Protein AF-A0A0P0A6M3-F1 (afdb_monomer_lite)

InterPro domains:
  IPR001223 Glycoside hydrolase family 18, catalytic domain [PF00704] (11-113)
  IPR001223 Glycoside hydrolase family 18, catalytic domain [PS51910] (1-131)
  IPR001579 Glycosyl hydrolase family 18, active site [PS01095] (11-19)
  IPR017853 Glycoside hydrolase superfamily [SSF51445] (3-130)

pLDDT: mean 96.67, std 3.7, range [66.62, 98.81]

Organism: NCBI:txid200642

Structure (mmCIF, N/CA/C/O backbone):
data_AF-A0A0P0A6M3-F1
#
_entry.id   AF-A0A0P0A6M3-F1
#
loop_
_atom_site.group_PDB
_atom_site.id
_atom_site.type_symbol
_atom_site.label_atom_id
_atom_site.label_alt_id
_atom_site.label_comp_id
_atom_site.label_asym_id
_atom_site.label_entity_id
_atom_site.label_seq_id
_atom_site.pdbx_PDB_ins_code
_atom_site.Cartn_x
_atom_site.Cartn_y
_atom_site.Cartn_z
_atom_site.occupancy
_atom_site.B_iso_or_equiv
_atom_site.auth_seq_id
_atom_site.auth_comp_id
_atom_site.auth_asym_id
_atom_site.auth_atom_id
_atom_site.pdbx_PDB_model_num
ATOM 1 N N . SER A 1 1 ? -28.954 -10.874 12.503 1.00 66.62 1 SER A N 1
ATOM 2 C CA . SER A 1 1 ? -29.650 -9.642 12.063 1.00 66.62 1 SER A CA 1
ATOM 3 C C . SER A 1 1 ? -29.660 -9.609 10.545 1.00 66.62 1 SER A C 1
ATOM 5 O O . SER A 1 1 ? -28.662 -10.017 9.966 1.00 66.62 1 SER A O 1
ATOM 7 N N . SER A 1 2 ? -30.717 -9.105 9.899 1.00 77.69 2 SER A N 1
ATOM 8 C CA . SER A 1 2 ? -30.725 -8.840 8.446 1.00 77.69 2 SER A CA 1
ATOM 9 C C . SER A 1 2 ? -29.678 -7.797 8.017 1.00 77.69 2 SER A C 1
ATOM 11 O O . SER A 1 2 ? -29.364 -7.696 6.839 1.00 77.69 2 SER A O 1
ATOM 13 N N . SER A 1 3 ? -29.094 -7.067 8.974 1.00 89.06 3 SER A N 1
ATOM 14 C CA . SER A 1 3 ? -27.985 -6.125 8.785 1.00 89.06 3 SER A CA 1
ATOM 15 C C . SER A 1 3 ? -26.586 -6.762 8.814 1.00 89.06 3 SER A C 1
ATOM 17 O O . SER A 1 3 ? -25.602 -6.040 8.939 1.00 89.06 3 SER A O 1
ATOM 19 N N . ARG A 1 4 ? -26.472 -8.099 8.771 1.00 93.81 4 ARG A N 1
ATOM 20 C CA . ARG A 1 4 ? -25.189 -8.827 8.760 1.00 93.81 4 ARG A CA 1
ATOM 21 C C . ARG A 1 4 ? -25.022 -9.573 7.430 1.00 93.81 4 ARG A C 1
ATOM 23 O O . ARG A 1 4 ? -25.413 -10.737 7.353 1.00 93.81 4 ARG A O 1
ATOM 30 N N . PRO A 1 5 ? -24.454 -8.931 6.391 1.00 94.50 5 PRO A N 1
ATOM 31 C CA . PRO A 1 5 ? -24.344 -9.517 5.052 1.00 94.50 5 PRO A CA 1
ATOM 32 C C . PRO A 1 5 ? -23.546 -10.825 5.010 1.00 94.50 5 PRO A C 1
ATOM 34 O O . PRO A 1 5 ? -23.823 -11.685 4.185 1.00 94.50 5 PRO A O 1
ATOM 37 N N . LEU A 1 6 ? -22.586 -10.986 5.926 1.00 95.38 6 LEU A N 1
ATOM 38 C CA . LEU A 1 6 ? -21.727 -12.170 6.037 1.00 95.38 6 LEU A CA 1
ATOM 39 C C . LEU A 1 6 ? -22.172 -13.133 7.156 1.00 95.38 6 LEU A C 1
ATOM 41 O O . LEU A 1 6 ? -21.383 -13.944 7.638 1.00 95.38 6 LEU A O 1
ATOM 45 N N . GLY A 1 7 ? -23.428 -13.036 7.606 1.00 94.62 7 GLY A N 1
ATOM 46 C CA . GLY A 1 7 ? -23.968 -13.903 8.654 1.00 94.62 7 GLY A CA 1
ATOM 47 C C . GLY A 1 7 ? -23.220 -13.756 9.982 1.00 94.62 7 GLY A C 1
ATOM 48 O O . GLY A 1 7 ? -23.009 -12.644 10.472 1.00 94.62 7 GLY A O 1
ATOM 49 N N . ASP A 1 8 ? -22.825 -14.875 10.583 1.00 95.12 8 ASP A N 1
ATOM 50 C CA . ASP A 1 8 ? -22.187 -14.908 11.907 1.00 95.12 8 ASP A CA 1
ATOM 51 C C . ASP A 1 8 ? -20.665 -14.712 11.865 1.00 95.12 8 ASP A C 1
ATOM 53 O O . ASP A 1 8 ? -20.023 -14.687 12.913 1.00 95.12 8 ASP A O 1
ATOM 57 N N . ALA A 1 9 ? -20.085 -14.508 10.678 1.00 95.31 9 ALA A N 1
ATOM 58 C CA . ALA A 1 9 ? -18.664 -14.220 10.543 1.00 95.31 9 ALA A CA 1
ATOM 59 C C . ALA A 1 9 ? -18.263 -12.954 11.320 1.00 95.31 9 ALA A C 1
ATOM 61 O O . ALA A 1 9 ? -18.991 -11.952 11.361 1.00 95.31 9 ALA A O 1
ATOM 62 N N . VAL A 1 10 ? -17.075 -13.003 11.916 1.00 94.19 10 VAL A N 1
ATOM 63 C CA . VAL A 1 10 ? -16.403 -11.859 12.531 1.00 94.19 10 VAL A CA 1
ATOM 64 C C . VAL A 1 10 ? -15.141 -11.627 11.717 1.00 94.19 10 VAL A C 1
ATOM 66 O O . VAL A 1 10 ? -14.289 -12.506 11.661 1.00 94.19 10 VAL A O 1
ATOM 69 N N . LEU A 1 11 ? -15.075 -10.488 11.033 1.00 96.06 11 LEU A N 1
ATOM 70 C CA . LEU A 1 11 ? -13.894 -10.099 10.271 1.00 96.06 11 LEU A CA 1
ATOM 71 C C . LEU A 1 11 ? -12.830 -9.545 11.215 1.00 96.06 11 LEU A C 1
ATOM 73 O O .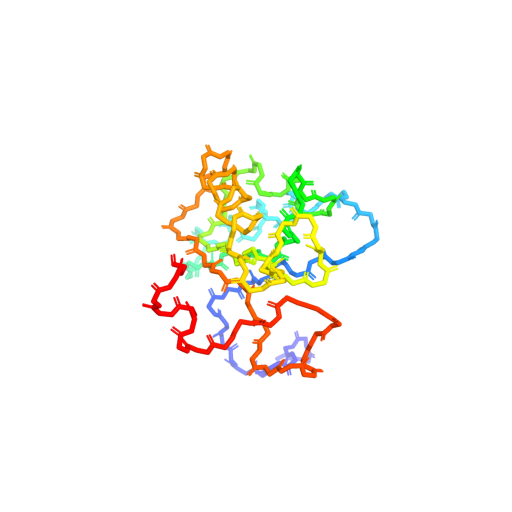 LEU A 1 11 ? -13.161 -8.923 12.225 1.00 96.06 11 LEU A O 1
ATOM 77 N N . ASP A 1 12 ? -11.569 -9.729 10.845 1.00 97.44 12 ASP A N 1
ATOM 78 C CA . ASP A 1 12 ? -10.431 -9.239 11.623 1.00 97.44 12 ASP A CA 1
ATOM 79 C C . ASP A 1 12 ? -10.227 -7.722 11.471 1.00 97.44 12 ASP A C 1
ATOM 81 O O . ASP A 1 12 ? -9.664 -7.066 12.347 1.00 97.44 12 ASP A O 1
ATOM 85 N N . GLY A 1 13 ? -10.683 -7.136 10.362 1.00 97.75 13 GLY A N 1
ATOM 86 C CA . GLY A 1 13 ? -10.363 -5.754 10.033 1.00 97.75 13 GLY A CA 1
ATOM 87 C C . GLY A 1 13 ? -11.103 -5.187 8.830 1.00 97.75 13 GLY A C 1
ATOM 88 O O . GLY A 1 13 ? -12.041 -5.793 8.306 1.00 97.75 13 GLY A O 1
ATOM 89 N N . VAL A 1 14 ? -10.664 -3.998 8.419 1.00 98.56 14 VAL A N 1
ATOM 90 C CA . VAL A 1 14 ? -11.196 -3.238 7.284 1.00 98.56 14 VAL A CA 1
ATOM 91 C C . VAL A 1 14 ? -10.037 -2.707 6.448 1.00 98.56 14 VAL A C 1
ATOM 93 O O . VAL A 1 14 ? -9.126 -2.075 6.983 1.00 98.56 14 VAL A O 1
ATOM 96 N N . ASP A 1 15 ? -10.116 -2.935 5.140 1.00 98.81 15 ASP A N 1
ATOM 97 C CA . ASP A 1 15 ? -9.154 -2.438 4.162 1.00 98.81 15 ASP A CA 1
ATOM 98 C C . ASP A 1 15 ? -9.694 -1.218 3.409 1.00 98.81 15 ASP A C 1
ATOM 100 O O . ASP A 1 15 ? -10.853 -1.195 2.989 1.00 98.81 15 ASP A O 1
ATOM 104 N N . PHE A 1 16 ? -8.859 -0.191 3.272 1.00 98.62 16 PHE A N 1
ATOM 105 C CA . PHE A 1 16 ? -9.171 1.057 2.587 1.00 98.62 16 PHE A CA 1
ATOM 106 C C . PHE A 1 16 ? -8.551 1.022 1.193 1.00 98.62 16 PHE A C 1
ATOM 108 O O . PHE A 1 16 ? -7.451 1.533 0.968 1.00 98.62 16 PHE A O 1
ATOM 115 N N . ASP A 1 17 ? -9.293 0.432 0.264 1.00 98.56 17 ASP A N 1
ATOM 116 C CA . ASP A 1 17 ? -9.008 0.450 -1.169 1.00 98.56 17 ASP A CA 1
ATOM 117 C C . ASP A 1 17 ? -9.841 1.548 -1.849 1.00 98.56 17 ASP A C 1
ATOM 119 O O . ASP A 1 17 ? -10.946 1.325 -2.349 1.00 98.56 17 ASP A O 1
ATOM 123 N N . ILE A 1 18 ? -9.366 2.791 -1.732 1.00 98.31 18 ILE A N 1
ATOM 124 C CA . ILE A 1 18 ? -10.067 3.978 -2.232 1.00 98.31 18 ILE A CA 1
ATOM 125 C C . ILE A 1 18 ? -9.379 4.466 -3.507 1.00 98.31 18 ILE A C 1
ATOM 127 O O . ILE A 1 18 ? -8.341 5.118 -3.451 1.00 98.31 18 ILE A O 1
ATOM 131 N N . GLU A 1 19 ? -9.992 4.198 -4.659 1.00 96.25 19 GLU A N 1
ATOM 132 C CA . GLU A 1 19 ? -9.393 4.494 -5.971 1.00 96.25 19 GLU A CA 1
ATOM 133 C C . GLU A 1 19 ? -9.985 5.728 -6.681 1.00 96.25 19 GLU A C 1
ATOM 135 O O . GLU A 1 19 ? -9.586 6.072 -7.797 1.00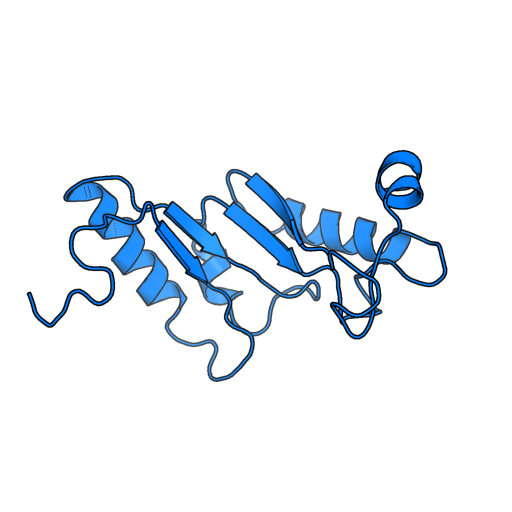 96.25 19 GLU A O 1
ATOM 140 N N . GLY A 1 20 ? -10.935 6.425 -6.050 1.00 94.62 20 GLY A N 1
ATOM 141 C CA . GLY A 1 20 ? -11.573 7.609 -6.621 1.00 94.62 20 GLY A CA 1
ATOM 142 C C . GLY A 1 20 ? -12.632 8.242 -5.723 1.00 94.62 20 GLY A C 1
ATOM 143 O O . GLY A 1 20 ? -13.017 7.690 -4.695 1.00 94.62 20 GLY A O 1
ATOM 144 N N . GLY A 1 21 ? -13.147 9.399 -6.145 1.00 94.88 21 GLY A N 1
ATOM 145 C CA . GLY A 1 21 ? -14.205 10.122 -5.435 1.00 94.88 21 GLY A CA 1
ATOM 146 C C . GLY A 1 21 ? -13.677 11.315 -4.642 1.00 94.88 21 GLY A C 1
ATOM 147 O O . GLY A 1 21 ? -12.800 12.031 -5.112 1.00 94.88 21 GLY A O 1
ATOM 148 N N . SER A 1 22 ? -14.259 11.584 -3.472 1.00 95.12 22 SER A N 1
ATOM 149 C CA . SER A 1 22 ? -13.749 12.623 -2.570 1.00 95.12 22 SER A CA 1
ATOM 150 C C . SER A 1 22 ? -12.727 12.011 -1.610 1.00 95.12 22 SER A C 1
ATOM 152 O O . SER A 1 22 ? -13.037 10.966 -1.050 1.00 95.12 22 SER A O 1
ATOM 154 N N . PRO A 1 23 ? -11.571 12.647 -1.352 1.00 94.00 23 PRO A N 1
ATOM 155 C CA . PRO A 1 23 ? -10.596 12.176 -0.363 1.00 94.00 23 PRO A CA 1
ATOM 156 C C . PRO A 1 23 ? -10.978 12.512 1.090 1.00 94.00 23 PRO A C 1
ATOM 158 O O . PRO A 1 23 ? -10.192 12.297 2.014 1.00 94.00 23 PRO A O 1
ATOM 161 N N . ASP A 1 24 ? -12.135 13.135 1.310 1.00 96.12 24 ASP A N 1
ATOM 162 C CA . ASP A 1 24 ? -12.526 13.647 2.620 1.00 96.12 24 ASP A CA 1
ATOM 163 C C . ASP A 1 24 ? -13.102 12.555 3.534 1.00 96.12 24 ASP A C 1
ATOM 165 O O . ASP A 1 24 ? -13.759 11.618 3.085 1.00 96.12 24 ASP A O 1
ATOM 169 N N . HIS A 1 25 ? -12.896 12.722 4.843 1.00 97.81 25 HIS A N 1
ATOM 170 C CA . HIS A 1 25 ? -13.481 11.923 5.930 1.00 97.81 25 HIS A CA 1
ATOM 171 C C . HIS A 1 25 ? -13.010 10.468 6.068 1.00 97.81 25 HIS A C 1
ATOM 173 O O . HIS A 1 25 ? -13.429 9.787 7.007 1.00 97.81 25 HIS A O 1
ATOM 179 N N . TYR A 1 26 ? -12.107 9.973 5.219 1.00 98.44 26 TYR A N 1
ATOM 180 C CA . TYR A 1 26 ? -11.490 8.659 5.446 1.00 98.44 26 TYR A CA 1
ATOM 181 C C . TYR A 1 26 ? -10.600 8.634 6.696 1.00 98.44 26 TYR A C 1
ATOM 183 O O . TYR A 1 26 ? -10.485 7.604 7.355 1.00 98.44 26 TYR A O 1
ATOM 191 N N . ASP A 1 27 ? -10.014 9.765 7.078 1.00 98.06 27 ASP A N 1
ATOM 192 C CA . ASP A 1 27 ? -9.278 9.901 8.332 1.00 98.06 27 ASP A CA 1
ATOM 193 C C . ASP A 1 27 ? -10.205 9.822 9.554 1.00 98.06 27 ASP A C 1
ATOM 195 O O . ASP A 1 27 ? -9.883 9.148 10.533 1.00 98.06 27 ASP A O 1
ATOM 199 N N . ASP A 1 28 ? -11.390 10.434 9.483 1.00 98.50 28 ASP A N 1
ATOM 200 C CA . ASP A 1 28 ? -12.426 10.279 10.509 1.00 98.50 28 ASP A CA 1
ATOM 201 C C . ASP A 1 28 ? -12.901 8.826 10.600 1.00 98.50 28 ASP A C 1
ATOM 203 O O . ASP A 1 28 ? -12.973 8.263 11.695 1.00 98.50 28 ASP A O 1
ATOM 207 N N . LEU A 1 29 ? -13.163 8.184 9.456 1.00 98.56 29 LEU A N 1
ATOM 208 C CA . LEU A 1 29 ? -13.546 6.774 9.406 1.00 98.56 29 LEU A CA 1
ATOM 209 C C . LEU A 1 29 ? -12.482 5.878 10.059 1.00 98.56 29 LEU A C 1
ATOM 211 O O . LEU A 1 29 ? -12.830 5.031 10.883 1.00 98.56 29 LEU A O 1
ATOM 215 N N . ALA A 1 30 ? -11.198 6.094 9.755 1.00 98.38 30 ALA A N 1
ATOM 216 C CA . ALA A 1 30 ? -10.093 5.357 10.367 1.00 98.38 30 ALA A CA 1
ATOM 217 C C . ALA A 1 30 ? -10.055 5.547 11.894 1.00 98.38 30 ALA A C 1
ATOM 219 O O . ALA A 1 30 ? -9.930 4.568 12.635 1.00 98.38 30 ALA A O 1
ATOM 220 N N . ARG A 1 31 ? -10.243 6.780 12.393 1.00 98.44 31 ARG A N 1
ATOM 221 C CA . ARG A 1 31 ? -10.321 7.059 13.840 1.00 98.44 31 ARG A CA 1
ATOM 222 C C . ARG A 1 31 ? -11.482 6.320 14.503 1.00 98.44 31 ARG A C 1
ATOM 224 O O . ARG A 1 31 ? -11.282 5.698 15.546 1.00 98.44 31 ARG A O 1
ATOM 231 N N . TYR A 1 32 ? -12.675 6.356 13.907 1.00 98.25 32 TYR A N 1
ATOM 232 C CA . TYR A 1 32 ? -13.846 5.675 14.463 1.00 98.25 32 TYR A CA 1
ATOM 233 C C . TYR A 1 32 ? -13.685 4.153 14.473 1.00 98.25 32 TYR A C 1
ATOM 235 O O . TYR A 1 32 ? -13.987 3.524 15.485 1.00 98.25 32 TYR A O 1
ATOM 243 N N . LEU A 1 33 ? -13.175 3.560 13.389 1.00 98.06 33 LEU A N 1
ATOM 244 C CA . LEU A 1 33 ? -12.921 2.119 13.323 1.00 98.06 33 LEU A CA 1
ATOM 245 C C . LEU A 1 33 ? -11.858 1.684 14.335 1.00 98.06 33 LEU A C 1
ATOM 247 O O . LEU A 1 33 ? -12.077 0.735 15.086 1.00 98.06 33 LEU A O 1
ATOM 251 N N . SER A 1 34 ? -10.745 2.417 14.415 1.00 97.44 34 SER A N 1
ATOM 252 C CA . SER A 1 34 ? -9.679 2.139 15.379 1.00 97.44 34 SER A CA 1
ATOM 253 C C . SER A 1 34 ? -10.192 2.196 16.822 1.00 97.44 34 SER A C 1
ATOM 255 O O . SER A 1 34 ? -9.911 1.294 17.616 1.00 97.44 34 SER A O 1
ATOM 257 N N . ALA A 1 35 ? -11.039 3.181 17.151 1.00 97.69 35 ALA A N 1
ATOM 258 C CA . ALA A 1 35 ? -11.621 3.332 18.483 1.00 97.69 35 ALA A CA 1
ATOM 259 C C . ALA A 1 35 ? -12.454 2.115 18.937 1.00 97.69 35 ALA A C 1
ATOM 261 O O . ALA A 1 35 ? -12.477 1.816 20.135 1.00 97.69 35 ALA A O 1
ATOM 262 N N . TYR A 1 36 ? -13.084 1.365 18.023 1.00 96.81 36 TYR A N 1
ATOM 263 C CA . TYR A 1 36 ? -13.814 0.138 18.377 1.00 96.81 36 TYR A CA 1
ATOM 264 C C . TYR A 1 36 ? -12.912 -0.979 18.909 1.00 96.81 36 TYR A C 1
ATOM 266 O O . TYR A 1 36 ? -13.391 -1.819 19.671 1.00 96.81 36 TYR A O 1
ATOM 274 N N . SER A 1 37 ? -11.605 -0.940 18.626 1.00 96.00 37 SER A N 1
ATOM 275 C CA . SER A 1 37 ? -10.631 -1.879 19.205 1.00 96.00 37 SER A CA 1
ATOM 276 C C . SER A 1 37 ? -10.588 -1.822 20.735 1.00 96.00 37 SER A C 1
ATOM 278 O O . SER A 1 37 ? -10.185 -2.784 21.376 1.00 96.00 37 SER A O 1
ATOM 280 N N . SER A 1 38 ? -11.015 -0.707 21.341 1.00 94.12 38 SER A N 1
ATOM 281 C CA . SER A 1 38 ? -11.106 -0.563 22.801 1.00 94.12 38 SER A CA 1
ATOM 282 C C . SER A 1 38 ? -12.364 -1.195 23.413 1.00 94.12 38 SER A C 1
ATOM 284 O O . SER A 1 38 ? -12.438 -1.368 24.627 1.00 94.12 38 SER A O 1
ATOM 286 N N . GLN A 1 39 ? -13.360 -1.532 22.588 1.00 92.06 39 GLN A N 1
ATOM 287 C CA . GLN A 1 39 ? -14.672 -2.033 23.015 1.00 92.06 39 GLN A CA 1
ATOM 288 C C . GLN A 1 39 ? -14.829 -3.545 22.794 1.00 92.06 39 GLN A C 1
ATOM 290 O O . GLN A 1 39 ? -15.864 -4.116 23.134 1.00 92.06 39 GLN A O 1
ATOM 295 N N . GLY A 1 40 ? -13.823 -4.202 22.215 1.00 90.12 40 GLY A N 1
ATOM 296 C CA . GLY A 1 40 ? -13.879 -5.614 21.867 1.00 90.12 40 GLY A CA 1
ATOM 297 C C . GLY A 1 40 ? -12.556 -6.116 21.306 1.00 90.12 40 GLY A C 1
ATOM 298 O O . GLY A 1 40 ? -11.490 -5.805 21.832 1.00 90.12 40 GLY A O 1
ATOM 299 N N . ASN A 1 41 ? -12.631 -6.913 20.243 1.00 92.94 41 ASN A N 1
ATOM 300 C CA . ASN A 1 41 ? -11.442 -7.374 19.537 1.00 92.94 41 ASN A CA 1
ATOM 301 C C . ASN A 1 41 ? -10.772 -6.205 18.804 1.00 92.94 41 ASN A C 1
ATOM 303 O O . ASN A 1 41 ? -11.447 -5.284 18.342 1.00 92.94 41 ASN A O 1
ATOM 307 N N . LYS A 1 42 ? -9.445 -6.279 18.665 1.00 96.38 42 LYS A N 1
ATOM 308 C CA . LYS A 1 42 ? -8.679 -5.382 17.795 1.00 96.38 42 LYS A CA 1
ATOM 309 C C . LYS A 1 42 ? -9.285 -5.407 16.390 1.00 96.38 42 LYS A C 1
ATOM 311 O O . LYS A 1 42 ? -9.503 -6.479 15.836 1.00 96.38 42 LYS A O 1
ATOM 316 N N . VAL A 1 43 ? -9.529 -4.221 15.841 1.00 97.88 43 VAL A N 1
ATOM 317 C CA . VAL A 1 43 ? -9.881 -4.019 14.436 1.00 97.88 43 VAL A CA 1
ATOM 318 C C . VAL A 1 43 ? -8.593 -3.665 13.709 1.00 97.88 43 VAL A C 1
ATOM 320 O O . VAL A 1 43 ? -7.998 -2.620 13.989 1.00 97.88 43 VAL A O 1
ATOM 323 N N . TYR A 1 44 ? -8.140 -4.544 12.819 1.00 98.31 44 TYR A N 1
ATOM 324 C CA . TYR A 1 44 ? -7.000 -4.245 11.958 1.00 98.31 44 TYR A CA 1
ATOM 325 C C . TYR A 1 44 ? -7.420 -3.270 10.862 1.00 98.31 44 TYR A C 1
ATOM 327 O O . TYR A 1 44 ? -8.465 -3.446 10.232 1.00 98.31 44 TYR A O 1
ATOM 335 N N . LEU A 1 45 ? -6.612 -2.240 10.647 1.00 98.62 45 LEU A N 1
ATOM 336 C CA . LEU A 1 45 ? -6.795 -1.293 9.560 1.00 98.62 45 LEU A CA 1
ATOM 337 C C . LEU A 1 45 ? -5.682 -1.463 8.548 1.00 98.62 45 LEU A C 1
ATOM 339 O O . LEU A 1 45 ? -4.498 -1.462 8.891 1.00 98.62 45 LEU A O 1
ATOM 343 N N . SER A 1 46 ? -6.076 -1.561 7.290 1.00 98.75 46 SER A N 1
ATOM 344 C CA . SER A 1 46 ? -5.147 -1.590 6.175 1.00 98.75 46 SER A CA 1
ATOM 345 C C . SER A 1 46 ? -5.564 -0.637 5.069 1.00 98.75 46 SER A C 1
ATOM 347 O O . SER A 1 46 ? -6.706 -0.180 5.041 1.00 98.75 46 SER A O 1
ATOM 349 N N . ALA A 1 47 ? -4.620 -0.274 4.207 1.00 98.69 47 ALA A N 1
ATOM 350 C CA . ALA A 1 47 ? -4.878 0.606 3.078 1.00 98.69 47 ALA A CA 1
ATOM 351 C C . ALA A 1 47 ? -4.097 0.176 1.838 1.00 98.69 47 ALA A C 1
ATOM 353 O O . ALA A 1 47 ? -2.948 -0.269 1.937 1.00 98.69 47 ALA A O 1
ATOM 354 N N . ALA A 1 48 ? -4.711 0.410 0.678 1.00 98.75 48 ALA A N 1
ATOM 355 C CA . ALA A 1 48 ? -4.172 0.115 -0.642 1.00 98.75 48 ALA A CA 1
ATOM 356 C C . ALA A 1 48 ? -3.928 1.401 -1.460 1.00 98.75 48 ALA A C 1
ATOM 358 O O . ALA A 1 48 ? -4.585 1.603 -2.480 1.00 98.75 48 ALA A O 1
ATOM 359 N N . PRO A 1 49 ? -3.034 2.320 -1.040 1.00 98.62 49 PRO A N 1
ATOM 360 C CA . PRO A 1 49 ? -2.750 3.519 -1.826 1.00 98.62 49 PRO A CA 1
ATOM 361 C C . PRO A 1 49 ? -2.117 3.163 -3.176 1.00 98.62 49 PRO A C 1
ATOM 363 O O . PRO A 1 49 ? -1.381 2.179 -3.290 1.00 98.62 49 PRO A O 1
ATOM 366 N N . GLN A 1 50 ? -2.312 4.008 -4.183 1.00 98.56 50 GLN A N 1
ATOM 367 C CA . GLN A 1 50 ? -1.523 3.930 -5.411 1.00 98.56 50 GLN A CA 1
ATOM 368 C C . GLN A 1 50 ? -0.055 4.300 -5.142 1.00 98.56 50 GLN A C 1
ATOM 370 O O . GLN A 1 50 ? 0.254 5.001 -4.181 1.00 98.56 50 GLN A O 1
ATOM 375 N N . CYS A 1 51 ? 0.876 3.863 -6.001 1.00 98.44 51 CYS A N 1
ATOM 376 C CA . CYS A 1 51 ? 2.293 4.186 -5.806 1.00 98.44 51 CYS A CA 1
ATOM 377 C C . CYS A 1 51 ? 2.699 5.669 -5.934 1.00 98.44 51 CYS A C 1
ATOM 379 O O . CYS A 1 51 ? 3.715 6.019 -5.326 1.00 98.44 51 CYS A O 1
ATOM 381 N N . PRO A 1 52 ? 1.997 6.567 -6.660 1.00 98.25 52 PRO A N 1
ATOM 382 C CA . PRO A 1 52 ? 2.340 7.984 -6.642 1.00 98.25 52 PRO A CA 1
ATOM 383 C C . PRO A 1 52 ? 2.171 8.562 -5.235 1.00 98.25 52 PRO A C 1
ATOM 385 O O . PRO A 1 52 ? 1.111 8.433 -4.628 1.00 98.25 52 PRO A O 1
ATOM 388 N N . TYR A 1 53 ? 3.210 9.220 -4.725 1.00 97.38 53 TYR A N 1
ATOM 389 C CA . TYR A 1 53 ? 3.190 9.818 -3.394 1.00 97.38 53 TYR A CA 1
ATOM 390 C C . TYR A 1 53 ? 3.048 11.354 -3.456 1.00 97.38 53 TYR A C 1
ATOM 392 O O . TYR A 1 53 ? 3.782 11.998 -4.215 1.00 97.38 53 TYR A O 1
ATOM 400 N N . PRO A 1 54 ? 2.202 11.977 -2.609 1.00 97.31 54 PRO A N 1
ATOM 401 C CA . PRO A 1 54 ? 1.233 11.333 -1.718 1.00 97.31 54 PRO A CA 1
ATOM 402 C C . PRO A 1 54 ? 0.038 10.764 -2.499 1.00 97.31 54 PRO A C 1
ATOM 404 O O . PRO A 1 54 ? -0.332 11.305 -3.541 1.00 97.31 54 PRO A O 1
ATOM 407 N N . ASP A 1 55 ? -0.594 9.717 -1.961 1.00 98.12 55 ASP A N 1
ATOM 408 C CA . ASP A 1 55 ? -1.817 9.171 -2.557 1.00 98.12 55 ASP A CA 1
ATOM 409 C C . ASP A 1 55 ? -2.965 10.192 -2.494 1.00 98.12 55 ASP A C 1
ATOM 411 O O . ASP A 1 55 ? -3.212 10.827 -1.461 1.00 98.12 55 ASP A O 1
ATOM 415 N N . ALA A 1 56 ? -3.664 10.345 -3.620 1.00 97.25 56 ALA A N 1
ATOM 416 C CA . ALA A 1 56 ? -4.681 11.373 -3.810 1.00 97.25 56 ALA A CA 1
ATOM 417 C C . ALA A 1 56 ? -5.956 11.144 -2.984 1.00 97.25 56 ALA A C 1
ATOM 419 O O . ALA A 1 56 ? -6.671 12.108 -2.709 1.00 97.25 56 ALA A O 1
ATOM 420 N N . TRP A 1 57 ? -6.247 9.899 -2.602 1.00 97.75 57 TRP A N 1
ATOM 421 C CA . TRP A 1 57 ? -7.537 9.488 -2.055 1.00 97.75 57 TRP A CA 1
ATOM 422 C C . TRP A 1 57 ? -7.458 9.129 -0.574 1.00 97.75 57 TRP A C 1
ATOM 424 O O . TRP A 1 57 ? -8.233 9.646 0.228 1.00 97.75 57 TRP A O 1
ATOM 434 N N . VAL A 1 58 ? -6.496 8.289 -0.192 1.00 97.69 58 VAL A N 1
ATOM 435 C CA . VAL A 1 58 ? -6.344 7.773 1.175 1.00 97.69 58 VAL A CA 1
ATOM 436 C C . VAL A 1 58 ? -5.225 8.477 1.957 1.00 97.69 58 VAL A C 1
ATOM 438 O O . VAL A 1 58 ? -5.066 8.250 3.155 1.00 97.69 58 VAL A O 1
ATOM 441 N N . GLY A 1 59 ? -4.482 9.405 1.338 1.00 96.31 59 GLY A N 1
ATOM 442 C CA . GLY A 1 59 ? -3.338 10.090 1.960 1.00 96.31 59 GLY A CA 1
ATOM 443 C C . GLY A 1 59 ? -3.641 10.790 3.298 1.00 96.31 59 GLY A C 1
ATOM 444 O O . GLY A 1 59 ? -2.836 10.721 4.234 1.00 96.31 59 GLY A O 1
ATOM 445 N N . LYS A 1 60 ? -4.823 11.413 3.442 1.00 96.31 60 LYS A N 1
ATOM 446 C CA . LYS A 1 60 ? -5.264 12.025 4.715 1.00 96.31 60 LYS A CA 1
ATOM 447 C C . LYS A 1 60 ? -5.454 10.982 5.818 1.00 96.31 60 LYS A C 1
ATOM 449 O O . LYS A 1 60 ? -5.063 11.226 6.956 1.00 96.31 60 LYS A O 1
ATOM 454 N N . ALA A 1 61 ? -6.028 9.829 5.476 1.00 97.69 61 ALA A N 1
ATOM 455 C CA . ALA A 1 61 ? -6.226 8.734 6.415 1.00 97.69 61 ALA A CA 1
ATOM 456 C C . ALA A 1 61 ? -4.885 8.112 6.815 1.00 97.69 61 ALA A C 1
ATOM 458 O O . ALA A 1 61 ? -4.627 7.934 7.999 1.00 97.69 61 ALA A O 1
ATOM 459 N N . LEU A 1 62 ? -3.982 7.868 5.863 1.00 97.75 62 LEU A N 1
ATOM 460 C CA . LEU A 1 62 ? -2.646 7.336 6.159 1.00 97.75 62 LEU A CA 1
ATOM 461 C C . LEU A 1 62 ? -1.865 8.225 7.136 1.00 97.75 62 LEU A C 1
ATOM 463 O O . LEU A 1 62 ? -1.186 7.730 8.035 1.00 97.75 62 LEU A O 1
ATOM 467 N N . SER A 1 63 ? -2.034 9.543 7.020 1.00 95.75 63 SER A N 1
ATOM 468 C CA . SER A 1 63 ? -1.387 10.530 7.891 1.00 95.75 63 SER A CA 1
ATOM 469 C C . SER A 1 63 ? -1.850 10.471 9.356 1.00 95.75 63 SER A C 1
ATOM 471 O O . SER A 1 63 ? -1.246 11.122 10.206 1.00 95.75 63 SER A O 1
ATOM 473 N N . THR A 1 64 ? -2.897 9.706 9.695 1.00 96.62 64 THR A N 1
ATOM 474 C CA . THR A 1 64 ? -3.287 9.492 11.098 1.00 96.62 64 THR A CA 1
ATOM 475 C C . THR A 1 64 ? -2.381 8.499 11.826 1.00 96.62 64 THR A C 1
ATOM 477 O O . THR A 1 64 ? -2.464 8.427 13.050 1.00 96.62 64 THR A O 1
ATOM 480 N N . GLY A 1 65 ? -1.578 7.702 11.106 1.00 96.62 65 GLY A N 1
ATOM 481 C CA . GLY A 1 65 ? -0.726 6.658 11.693 1.00 96.62 65 GLY A CA 1
ATOM 482 C C . GLY A 1 65 ? -1.509 5.516 12.352 1.00 96.62 65 GLY A C 1
ATOM 483 O O . GLY A 1 65 ? -1.021 4.896 13.290 1.00 96.62 65 GLY A O 1
ATOM 484 N N . LEU A 1 66 ? -2.753 5.277 11.915 1.00 97.38 66 LEU A N 1
ATOM 485 C CA . LEU A 1 66 ? -3.643 4.259 12.500 1.00 97.38 66 LEU A CA 1
ATOM 486 C C . LEU A 1 66 ? -3.653 2.933 11.729 1.00 97.38 66 LEU A C 1
ATOM 488 O O . LEU A 1 66 ? -4.300 1.990 12.179 1.00 97.38 66 LEU A O 1
ATOM 492 N N . PHE A 1 67 ? -2.997 2.879 10.571 1.00 98.19 67 PHE A N 1
ATOM 493 C CA . PHE A 1 67 ? -2.998 1.713 9.696 1.00 98.19 67 PHE A CA 1
ATOM 494 C C . PHE A 1 67 ? -1.909 0.728 10.118 1.00 98.19 67 PHE A C 1
ATOM 496 O O . PHE A 1 67 ? -0.733 1.079 10.197 1.00 98.19 67 PHE A O 1
ATOM 503 N N . ASP A 1 68 ? -2.314 -0.513 10.372 1.00 98.19 68 ASP A N 1
ATOM 504 C CA . ASP A 1 68 ? -1.417 -1.604 10.737 1.00 98.19 68 ASP A CA 1
ATOM 505 C C . ASP A 1 68 ? -0.648 -2.091 9.491 1.00 98.19 68 ASP A C 1
ATOM 507 O O . ASP A 1 68 ? 0.558 -2.344 9.544 1.00 98.19 68 ASP A O 1
ATOM 511 N N . TYR A 1 69 ? -1.331 -2.182 8.344 1.00 98.50 69 TYR A N 1
ATOM 512 C CA . TYR A 1 69 ? -0.761 -2.698 7.097 1.00 98.50 69 TYR A CA 1
ATOM 513 C C . TYR A 1 69 ? -0.984 -1.750 5.922 1.00 98.50 69 TYR A C 1
ATOM 515 O O . TYR A 1 69 ? -2.086 -1.252 5.712 1.00 98.50 69 TYR A O 1
ATOM 523 N N . ILE A 1 70 ? 0.052 -1.534 5.116 1.00 98.69 70 ILE A N 1
ATOM 524 C CA . ILE A 1 70 ? -0.051 -0.746 3.885 1.00 98.69 70 ILE A CA 1
ATOM 525 C C . ILE A 1 70 ? 0.454 -1.584 2.718 1.00 98.69 70 ILE A C 1
ATOM 527 O O . ILE A 1 70 ? 1.603 -2.024 2.722 1.00 98.69 70 ILE A O 1
ATOM 531 N N . TRP A 1 71 ? -0.385 -1.778 1.706 1.00 98.44 71 TRP A N 1
ATOM 532 C CA . TRP A 1 71 ? -0.032 -2.440 0.449 1.00 98.44 71 TRP A CA 1
ATOM 533 C C . TRP A 1 71 ? -0.054 -1.418 -0.681 1.00 98.44 71 TRP A C 1
ATOM 535 O O . TRP A 1 71 ? -1.076 -1.188 -1.321 1.00 98.44 71 TRP A O 1
ATOM 545 N N . VAL A 1 72 ? 1.096 -0.786 -0.916 1.00 98.75 72 VAL A N 1
ATOM 546 C CA . VAL A 1 72 ? 1.235 0.212 -1.982 1.00 98.75 72 VAL A CA 1
ATOM 547 C C . VAL A 1 72 ? 1.102 -0.484 -3.337 1.00 98.75 72 VAL A C 1
ATOM 549 O O . VAL A 1 72 ? 1.828 -1.438 -3.621 1.00 98.75 72 VAL A O 1
ATOM 552 N N . GLN A 1 73 ? 0.186 -0.011 -4.179 1.00 98.81 73 GLN A N 1
ATOM 553 C CA . GLN A 1 73 ? -0.084 -0.584 -5.495 1.00 98.81 73 GLN A CA 1
ATOM 554 C C . GLN A 1 73 ? 0.984 -0.137 -6.510 1.00 98.81 73 GLN A C 1
ATOM 556 O O . GLN A 1 73 ? 0.903 0.948 -7.092 1.00 98.81 73 GLN A O 1
ATOM 561 N N . PHE A 1 74 ? 1.996 -0.975 -6.750 1.00 98.75 74 PHE A N 1
ATOM 562 C CA . PHE A 1 74 ? 3.098 -0.717 -7.689 1.00 98.75 74 PHE A CA 1
ATOM 563 C C . PHE A 1 74 ? 2.771 -1.187 -9.115 1.00 98.75 74 PHE A C 1
ATOM 565 O O . PHE A 1 74 ? 3.551 -1.889 -9.760 1.00 98.75 74 PHE A O 1
ATOM 572 N N . TYR A 1 75 ? 1.595 -0.803 -9.611 1.00 98.69 75 TYR A N 1
ATOM 573 C CA . TYR A 1 75 ? 1.112 -1.109 -10.956 1.00 98.69 75 TYR A CA 1
ATOM 574 C C . TYR A 1 75 ? 0.197 -0.001 -11.491 1.00 98.69 75 TYR A C 1
ATOM 576 O O . TYR A 1 75 ? -0.171 0.926 -10.769 1.00 98.69 75 TYR A O 1
ATOM 584 N N . ASN A 1 76 ? -0.134 -0.070 -12.786 1.00 98.38 76 ASN A N 1
ATOM 585 C CA . ASN A 1 76 ? -0.894 0.950 -13.533 1.00 98.38 76 ASN A CA 1
ATOM 586 C C . ASN A 1 76 ? -0.328 2.388 -13.481 1.00 98.38 76 ASN A C 1
ATOM 588 O O . ASN A 1 76 ? -0.965 3.319 -13.966 1.00 98.38 76 ASN A O 1
ATOM 592 N N . ASN A 1 77 ? 0.884 2.574 -12.958 1.00 98.12 77 ASN A N 1
ATOM 593 C CA . ASN A 1 77 ? 1.512 3.867 -12.717 1.00 98.12 77 ASN A CA 1
ATOM 594 C C . ASN A 1 77 ? 2.999 3.820 -13.127 1.00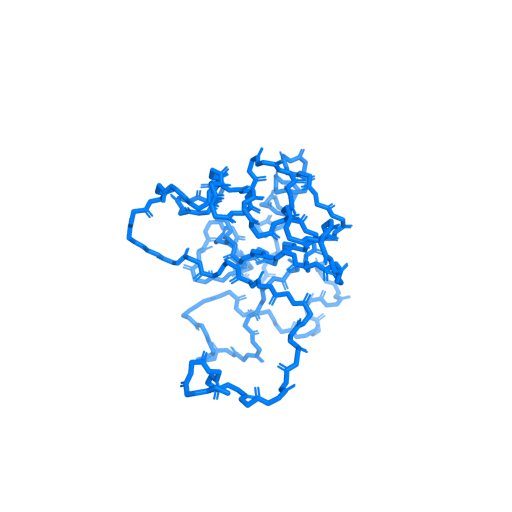 98.12 77 ASN A C 1
ATOM 596 O O . ASN A 1 77 ? 3.877 3.626 -12.284 1.00 98.12 77 ASN A O 1
ATOM 600 N N . PRO A 1 78 ? 3.321 4.011 -14.426 1.00 97.25 78 PRO A N 1
ATOM 601 C CA . PRO A 1 78 ? 4.691 3.950 -14.955 1.00 97.25 78 PRO A CA 1
ATOM 602 C C . PRO A 1 78 ? 5.774 4.723 -14.173 1.00 97.25 78 PRO A C 1
ATOM 604 O O . PRO A 1 78 ? 6.893 4.211 -14.090 1.00 97.25 78 PRO A O 1
ATOM 607 N N . PRO A 1 79 ? 5.495 5.905 -13.581 1.00 97.69 79 PRO A N 1
ATOM 608 C CA . PRO A 1 79 ? 6.501 6.656 -12.827 1.00 97.69 79 PRO A CA 1
ATOM 609 C C . PRO A 1 79 ? 6.992 5.990 -11.536 1.00 97.69 79 PRO A C 1
ATOM 611 O O . PRO A 1 79 ? 8.051 6.371 -11.056 1.00 97.69 79 PRO A O 1
ATOM 614 N N . CYS A 1 80 ? 6.256 5.028 -10.975 1.00 98.44 80 CYS A N 1
ATOM 615 C CA . CYS A 1 80 ? 6.572 4.426 -9.675 1.00 98.44 80 CYS A CA 1
ATOM 616 C C . CYS A 1 80 ? 6.447 2.898 -9.649 1.00 98.44 80 CYS A C 1
ATOM 618 O O . CYS A 1 80 ? 6.508 2.301 -8.587 1.00 98.44 80 CYS A O 1
ATOM 620 N N . GLN A 1 81 ? 6.291 2.245 -10.798 1.00 98.50 81 GLN A N 1
ATOM 621 C CA . GLN A 1 81 ? 6.207 0.785 -10.910 1.00 98.50 81 GLN A CA 1
ATOM 622 C C . GLN A 1 81 ? 7.449 0.198 -11.591 1.00 98.50 81 GLN A C 1
ATOM 624 O O . GLN A 1 81 ? 8.250 0.910 -12.199 1.00 98.50 81 GLN A O 1
ATOM 629 N N . TYR A 1 82 ? 7.544 -1.130 -11.600 1.00 98.38 82 TYR A N 1
ATOM 630 C CA . TYR A 1 82 ? 8.504 -1.844 -12.438 1.00 98.38 82 TYR A CA 1
AT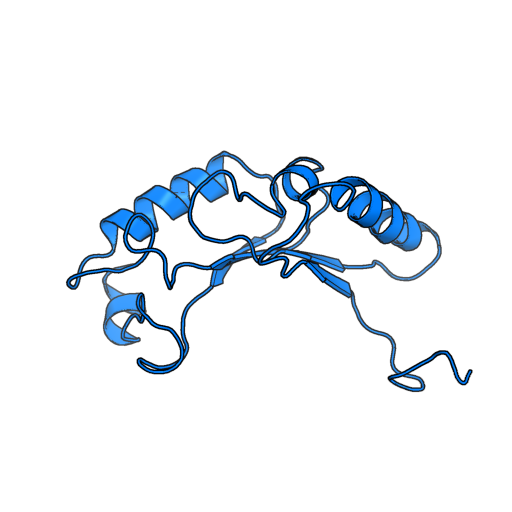OM 631 C C . TYR A 1 82 ? 8.213 -1.624 -13.932 1.00 98.38 82 TYR A C 1
ATOM 633 O O . TYR A 1 82 ? 7.088 -1.814 -14.405 1.00 98.38 82 TYR A O 1
ATOM 641 N N . SER A 1 83 ? 9.227 -1.222 -14.697 1.00 94.81 83 SER A N 1
ATOM 642 C CA . SER A 1 83 ? 9.068 -0.876 -16.111 1.00 94.81 83 SER A CA 1
ATOM 643 C C . SER A 1 83 ? 10.336 -1.169 -16.904 1.00 94.81 83 SER A C 1
ATOM 645 O O . SER A 1 83 ? 11.447 -0.993 -16.412 1.00 94.81 83 SER A O 1
ATOM 647 N N . GLY A 1 84 ? 10.184 -1.632 -18.149 1.00 91.44 84 GLY A N 1
ATOM 648 C CA . GLY A 1 84 ? 11.312 -1.824 -19.067 1.00 91.44 84 GLY A CA 1
ATOM 649 C C . GLY A 1 84 ? 12.397 -2.790 -18.572 1.00 91.44 84 GLY A C 1
ATOM 650 O O . GLY A 1 84 ? 13.551 -2.658 -18.972 1.00 91.44 84 GLY A O 1
ATOM 651 N N . GLY A 1 85 ? 12.060 -3.740 -17.694 1.00 93.56 85 GLY A N 1
ATOM 652 C CA . GLY A 1 85 ? 13.040 -4.667 -17.126 1.00 93.56 85 GLY A CA 1
ATOM 653 C C . GLY A 1 85 ? 13.796 -4.140 -15.899 1.00 93.56 85 GLY A C 1
ATOM 654 O O . GLY A 1 85 ? 14.743 -4.798 -15.466 1.00 93.56 85 GLY A O 1
ATOM 655 N N . GLN A 1 86 ? 13.436 -2.956 -15.386 1.00 95.06 86 GLN A N 1
ATOM 656 C CA . GLN A 1 86 ? 14.179 -2.226 -14.355 1.00 95.06 86 GLN A CA 1
ATOM 657 C C . GLN A 1 86 ? 13.301 -1.903 -13.130 1.00 95.06 86 GLN A C 1
ATOM 659 O O . GLN A 1 86 ? 12.157 -1.466 -13.301 1.00 95.06 86 GLN A O 1
ATOM 664 N N . PRO A 1 87 ? 13.831 -2.063 -11.901 1.00 97.44 87 PRO A N 1
ATOM 665 C CA . PRO A 1 87 ? 13.092 -1.815 -10.663 1.00 97.44 87 PRO A CA 1
ATOM 666 C C . PRO A 1 87 ? 13.218 -0.379 -10.131 1.00 97.44 87 PRO A C 1
ATOM 668 O O . PRO A 1 87 ? 12.514 -0.030 -9.194 1.00 97.44 87 PRO A O 1
ATOM 671 N N . THR A 1 88 ? 14.067 0.471 -10.719 1.00 98.06 88 THR A N 1
ATOM 672 C CA . THR A 1 88 ? 14.460 1.775 -10.147 1.00 98.06 88 THR A CA 1
ATOM 673 C C . THR A 1 88 ? 13.280 2.657 -9.724 1.00 98.06 88 THR A C 1
ATOM 675 O O . THR A 1 88 ? 13.252 3.126 -8.593 1.00 98.06 88 THR A O 1
ATOM 678 N N . ASN A 1 89 ? 12.267 2.826 -10.582 1.00 98.06 89 ASN A N 1
ATOM 679 C CA . ASN A 1 89 ? 11.082 3.631 -10.255 1.00 98.06 89 ASN A CA 1
ATOM 680 C C . ASN A 1 89 ? 10.300 3.069 -9.054 1.00 98.06 89 ASN A C 1
ATOM 682 O O . ASN A 1 89 ? 9.795 3.831 -8.232 1.00 98.06 89 ASN A O 1
ATOM 686 N N . LEU A 1 90 ? 10.199 1.740 -8.964 1.00 98.50 90 LEU A N 1
ATOM 687 C CA . LEU A 1 90 ? 9.559 1.051 -7.847 1.00 98.50 90 LEU A CA 1
ATOM 688 C C . LEU A 1 90 ? 10.378 1.228 -6.571 1.00 98.50 90 LEU A C 1
ATOM 690 O O . LEU A 1 90 ? 9.815 1.597 -5.548 1.00 98.50 90 LEU A O 1
ATOM 694 N N . GLU A 1 91 ? 11.691 1.001 -6.621 1.00 98.50 91 GLU A N 1
ATOM 695 C CA . GLU A 1 91 ? 12.575 1.128 -5.457 1.00 98.50 91 GLU A CA 1
ATOM 696 C C . GLU A 1 91 ? 12.595 2.548 -4.887 1.00 98.50 91 GLU A C 1
ATOM 698 O O . GLU A 1 91 ? 12.614 2.728 -3.668 1.00 98.50 91 GLU A O 1
ATOM 703 N N . ASP A 1 92 ? 12.598 3.561 -5.752 1.00 98.44 92 ASP A N 1
ATOM 704 C CA . ASP A 1 92 ? 12.593 4.960 -5.331 1.00 98.44 92 ASP A CA 1
ATOM 705 C C . ASP A 1 92 ? 11.256 5.340 -4.685 1.00 98.44 92 ASP A C 1
ATOM 707 O O . ASP A 1 92 ? 11.239 5.950 -3.612 1.00 98.44 92 ASP A O 1
ATOM 711 N N . ALA A 1 93 ? 10.137 4.909 -5.273 1.00 98.50 93 ALA A N 1
ATOM 712 C CA . ALA A 1 93 ? 8.819 5.099 -4.679 1.00 98.50 93 ALA A CA 1
ATOM 713 C C . ALA A 1 93 ? 8.660 4.313 -3.366 1.00 98.50 93 ALA A C 1
ATOM 715 O O . ALA A 1 93 ? 8.115 4.840 -2.400 1.00 98.50 93 ALA A O 1
ATOM 716 N N . TRP A 1 94 ? 9.175 3.083 -3.291 1.00 98.44 94 TRP A N 1
ATOM 717 C CA . TRP A 1 94 ? 9.179 2.272 -2.072 1.00 98.44 94 TRP A CA 1
ATOM 718 C C . TRP A 1 94 ? 9.862 3.005 -0.918 1.00 98.44 94 TRP A C 1
ATOM 720 O O . TRP A 1 94 ? 9.245 3.170 0.132 1.00 98.44 94 TRP A O 1
ATOM 730 N N . LYS A 1 95 ? 11.085 3.511 -1.134 1.00 98.31 95 LYS A N 1
ATOM 731 C CA . LYS A 1 95 ? 11.816 4.297 -0.125 1.00 98.31 95 LYS A CA 1
ATOM 732 C C . LYS A 1 95 ? 11.002 5.510 0.318 1.00 98.31 95 LYS A C 1
ATOM 734 O O . LYS A 1 95 ? 10.847 5.739 1.512 1.00 98.31 95 LYS A O 1
ATOM 739 N N . GLN A 1 96 ? 10.425 6.245 -0.635 1.00 98.12 96 GLN A N 1
ATOM 740 C CA . GLN A 1 96 ? 9.588 7.407 -0.336 1.00 98.12 96 GLN A CA 1
ATOM 741 C C . GLN A 1 96 ? 8.396 7.048 0.564 1.00 98.12 96 GLN A C 1
ATOM 743 O O . GLN A 1 96 ? 8.133 7.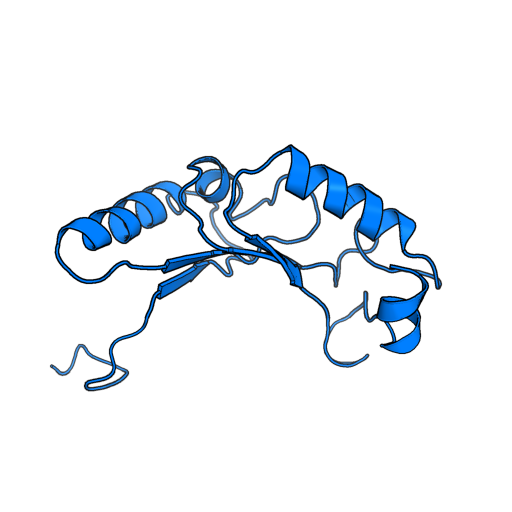753 1.536 1.00 98.12 96 GLN A O 1
ATOM 748 N N . TRP A 1 97 ? 7.694 5.952 0.270 1.00 98.06 97 TRP A N 1
ATOM 749 C CA . TRP A 1 97 ? 6.560 5.487 1.068 1.00 98.06 97 TRP A CA 1
ATOM 750 C C . TRP A 1 97 ? 6.968 5.054 2.477 1.00 98.06 97 TRP A C 1
ATOM 752 O O . TRP A 1 97 ? 6.341 5.485 3.447 1.00 98.06 97 TRP A O 1
ATOM 762 N N . THR A 1 98 ? 8.016 4.234 2.600 1.00 96.81 98 THR A N 1
ATOM 763 C CA . THR A 1 98 ? 8.457 3.698 3.897 1.00 96.81 98 THR A CA 1
ATOM 764 C C . THR A 1 98 ? 9.104 4.748 4.795 1.00 96.81 98 THR A C 1
ATOM 766 O O . THR A 1 98 ? 9.063 4.604 6.013 1.00 96.81 98 THR A O 1
ATOM 769 N N . ASP A 1 99 ? 9.683 5.802 4.216 1.00 96.75 99 ASP A N 1
ATOM 770 C CA . ASP A 1 99 ? 10.268 6.909 4.979 1.00 96.75 99 ASP A CA 1
ATOM 771 C C . ASP A 1 99 ? 9.203 7.906 5.457 1.00 96.75 99 ASP A C 1
ATOM 773 O O . ASP A 1 99 ? 9.360 8.532 6.508 1.00 96.75 99 ASP A O 1
ATOM 777 N N . ALA A 1 100 ? 8.128 8.090 4.683 1.00 95.81 100 ALA A N 1
ATOM 778 C CA . ALA A 1 100 ? 7.161 9.156 4.924 1.00 95.81 100 ALA A CA 1
ATOM 779 C C . ALA A 1 100 ? 5.958 8.747 5.788 1.00 95.81 100 ALA A C 1
ATOM 781 O O . ALA A 1 100 ? 5.368 9.609 6.442 1.00 95.81 100 ALA A O 1
ATOM 782 N N . ILE A 1 101 ? 5.582 7.463 5.799 1.00 94.69 101 ILE A N 1
ATOM 783 C CA . ILE A 1 101 ? 4.401 6.961 6.514 1.00 94.69 101 ILE A CA 1
ATOM 784 C C . ILE A 1 101 ? 4.808 5.978 7.614 1.00 94.69 101 ILE A C 1
ATOM 786 O O . ILE A 1 101 ? 5.698 5.152 7.442 1.00 94.69 101 ILE A O 1
ATOM 790 N N . GLN A 1 102 ? 4.114 6.041 8.751 1.00 91.19 102 GLN A N 1
ATOM 791 C CA . GLN A 1 102 ? 4.247 5.056 9.822 1.00 91.19 102 GLN A CA 1
ATOM 792 C C . GLN A 1 102 ? 3.185 3.964 9.671 1.00 91.19 102 GLN A C 1
ATOM 794 O O . GLN A 1 102 ? 1.993 4.265 9.646 1.00 91.19 102 GLN A O 1
ATOM 799 N N . ALA A 1 103 ? 3.629 2.710 9.605 1.00 93.69 103 ALA A N 1
ATOM 800 C CA . ALA A 1 103 ? 2.797 1.510 9.674 1.00 93.69 103 ALA A CA 1
ATOM 801 C C . ALA A 1 103 ? 3.619 0.348 10.247 1.00 93.69 103 ALA A C 1
ATOM 803 O O . ALA A 1 103 ? 4.851 0.364 10.160 1.00 93.69 103 ALA A O 1
ATOM 804 N N . ASP A 1 104 ? 2.958 -0.677 10.791 1.00 95.19 104 ASP A N 1
ATOM 805 C CA . ASP A 1 104 ? 3.660 -1.850 11.330 1.00 95.19 104 ASP A CA 1
ATOM 806 C C . ASP A 1 104 ? 4.315 -2.666 10.213 1.00 95.19 104 ASP A C 1
ATOM 808 O O . ASP A 1 104 ? 5.410 -3.210 10.387 1.00 95.19 104 ASP A O 1
ATOM 812 N N . LYS A 1 105 ? 3.637 -2.784 9.063 1.00 97.75 105 LYS A N 1
ATOM 813 C CA . LYS A 1 105 ? 4.180 -3.458 7.881 1.00 97.75 105 LYS A CA 1
ATOM 814 C C . LYS A 1 105 ? 3.791 -2.756 6.590 1.00 97.75 105 LYS A C 1
ATOM 816 O O . LYS A 1 105 ? 2.629 -2.422 6.366 1.00 97.75 105 LYS A O 1
ATOM 821 N N . PHE A 1 106 ? 4.772 -2.677 5.702 1.00 98.25 106 PHE A N 1
ATOM 822 C CA . PHE A 1 106 ? 4.580 -2.348 4.299 1.00 98.25 106 PHE A CA 1
ATOM 823 C C . PHE A 1 106 ? 4.654 -3.613 3.446 1.00 98.25 106 PHE A C 1
ATOM 825 O O . PHE A 1 106 ? 5.453 -4.514 3.709 1.00 98.25 106 PHE A O 1
ATOM 832 N N . PHE A 1 107 ? 3.835 -3.653 2.404 1.00 98.56 107 PHE A N 1
ATOM 833 C CA . PHE A 1 107 ? 3.762 -4.716 1.414 1.00 98.56 107 PHE A CA 1
ATOM 834 C C . PHE A 1 107 ? 3.840 -4.115 0.007 1.00 98.56 107 PHE A C 1
ATOM 836 O O . PHE A 1 107 ? 3.335 -3.019 -0.242 1.00 98.56 107 PHE A O 1
ATOM 843 N N . LEU A 1 108 ? 4.451 -4.851 -0.922 1.00 98.12 108 LEU A N 1
ATOM 844 C CA . LEU A 1 108 ? 4.435 -4.515 -2.344 1.00 98.12 108 LEU A CA 1
ATOM 845 C C . LEU A 1 108 ? 3.156 -5.083 -2.973 1.00 98.12 108 LEU A C 1
ATOM 847 O O . LEU A 1 108 ? 3.032 -6.299 -3.125 1.00 98.12 108 LEU A O 1
ATOM 851 N N . GLY A 1 109 ? 2.216 -4.219 -3.352 1.00 98.62 109 GLY A N 1
ATOM 852 C CA . GLY A 1 109 ? 1.049 -4.596 -4.145 1.00 98.62 109 GLY A CA 1
ATOM 853 C C . GLY A 1 109 ? 1.446 -4.790 -5.606 1.00 98.62 109 GLY A C 1
ATOM 854 O O . GLY A 1 109 ? 1.891 -3.843 -6.255 1.00 98.62 109 GLY A O 1
ATOM 855 N N . LEU A 1 110 ? 1.308 -6.013 -6.124 1.00 98.62 110 LEU A N 1
ATOM 856 C CA . LEU A 1 110 ? 1.774 -6.398 -7.459 1.00 98.62 110 LEU A CA 1
ATOM 857 C C . LEU A 1 110 ? 0.699 -7.180 -8.231 1.00 98.62 110 LEU A C 1
ATOM 859 O O . LEU A 1 110 ? -0.034 -7.968 -7.627 1.00 98.62 110 LEU A O 1
ATOM 863 N N . PRO A 1 111 ? 0.635 -7.050 -9.568 1.00 98.56 111 PRO A N 1
ATOM 864 C CA . PRO A 1 111 ? -0.240 -7.875 -10.389 1.00 98.56 111 PRO A CA 1
ATOM 865 C C . PRO A 1 111 ? 0.214 -9.338 -10.359 1.00 98.56 111 PRO A C 1
ATOM 867 O O . PRO A 1 111 ? 1.390 -9.639 -10.560 1.00 98.56 111 PRO A O 1
ATOM 870 N N . ALA A 1 112 ? -0.728 -10.264 -10.176 1.00 98.19 112 ALA A N 1
ATOM 871 C CA . ALA A 1 112 ? -0.428 -11.699 -10.133 1.00 98.19 112 ALA A CA 1
ATOM 872 C C . ALA A 1 112 ? -0.200 -12.331 -11.523 1.00 98.19 112 ALA A C 1
ATOM 874 O O . ALA A 1 112 ? 0.288 -13.456 -11.624 1.00 98.19 112 ALA A O 1
ATOM 875 N N . ALA A 1 113 ? -0.558 -11.624 -12.597 1.00 98.12 113 ALA A N 1
ATOM 876 C CA . ALA A 1 113 ? -0.373 -12.044 -13.983 1.00 98.12 113 ALA A CA 1
ATOM 877 C C . ALA A 1 113 ? -0.186 -10.811 -14.887 1.00 98.12 113 ALA A C 1
ATOM 879 O O . ALA A 1 113 ? -0.641 -9.728 -14.507 1.00 98.12 113 ALA A O 1
ATOM 880 N N . PRO A 1 114 ? 0.411 -10.953 -16.089 1.00 97.25 114 PRO A N 1
ATOM 881 C CA . PRO A 1 114 ? 0.542 -9.847 -17.040 1.00 97.25 114 PRO A CA 1
ATOM 882 C C . PRO A 1 114 ? -0.785 -9.149 -17.360 1.00 97.25 114 PRO A C 1
ATOM 884 O O . PRO A 1 114 ? -0.811 -7.930 -17.453 1.00 97.25 114 PRO A O 1
ATOM 887 N N . ASP A 1 115 ? -1.880 -9.911 -17.451 1.00 97.94 115 ASP A N 1
ATOM 888 C CA . ASP A 1 115 ? -3.213 -9.397 -17.800 1.00 97.94 115 ASP A CA 1
ATOM 889 C C . ASP A 1 115 ? -4.024 -8.910 -16.582 1.00 97.94 115 ASP A C 1
ATOM 891 O O . ASP A 1 115 ? -5.154 -8.450 -16.733 1.00 97.94 115 ASP A O 1
ATOM 895 N N . ALA A 1 116 ? -3.486 -9.028 -15.361 1.00 98.19 116 ALA A N 1
ATOM 896 C CA . ALA A 1 116 ? -4.185 -8.614 -14.139 1.00 98.19 116 ALA A CA 1
ATOM 897 C C . ALA A 1 116 ? -4.160 -7.090 -13.920 1.00 98.19 116 ALA A C 1
ATOM 899 O O . ALA A 1 116 ? -4.913 -6.575 -13.098 1.00 98.19 116 ALA A O 1
ATOM 900 N N . ALA A 1 117 ? -3.299 -6.374 -14.644 1.00 98.12 117 ALA A N 1
ATOM 901 C CA . ALA A 1 117 ? -3.189 -4.922 -14.625 1.00 98.12 117 ALA A CA 1
ATOM 902 C C . ALA A 1 117 ? -2.786 -4.417 -16.018 1.00 98.12 117 ALA A C 1
ATOM 904 O O . ALA A 1 117 ? -2.253 -5.168 -16.830 1.00 98.12 117 ALA A O 1
ATOM 905 N N . GLY A 1 118 ? -2.998 -3.131 -16.298 1.00 98.00 118 GLY A N 1
ATOM 906 C CA . GLY A 1 118 ? -2.577 -2.520 -17.560 1.00 98.00 118 GLY A CA 1
ATOM 907 C C . GLY A 1 118 ? -1.055 -2.414 -17.706 1.00 98.00 118 GLY A C 1
ATOM 908 O O . GLY A 1 118 ? -0.542 -2.374 -18.822 1.00 98.00 118 GLY A O 1
ATOM 909 N N . SER A 1 119 ? -0.321 -2.369 -16.591 1.00 98.38 119 SER A N 1
ATOM 910 C CA . SER A 1 119 ? 1.145 -2.349 -16.572 1.00 98.38 119 SER A CA 1
ATOM 911 C C . SER A 1 119 ? 1.705 -2.650 -15.179 1.00 98.38 119 SER A C 1
ATOM 913 O O . SER A 1 119 ? 0.968 -2.578 -14.202 1.00 98.38 119 SER A O 1
ATOM 915 N N . GLY A 1 120 ? 3.015 -2.902 -15.072 1.00 98.06 120 GLY A N 1
ATOM 916 C CA . GLY A 1 120 ? 3.711 -3.064 -13.784 1.00 98.06 120 GLY A CA 1
ATOM 917 C C . GLY A 1 120 ? 3.878 -4.511 -13.314 1.00 98.06 120 GLY A 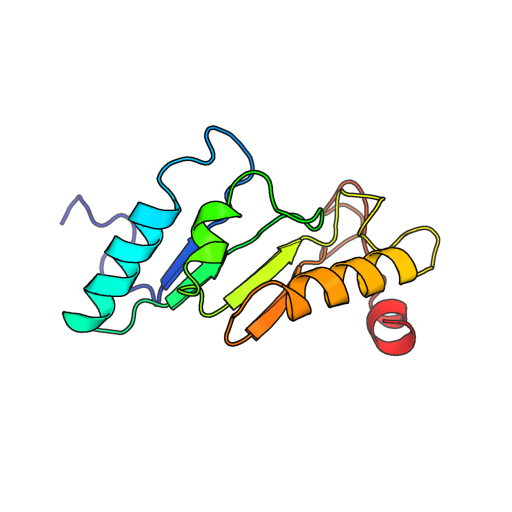C 1
ATOM 918 O O . GLY A 1 120 ? 4.380 -4.740 -12.219 1.00 98.06 120 GLY A O 1
ATOM 919 N N . PHE A 1 121 ? 3.494 -5.501 -14.129 1.00 98.44 121 PHE A N 1
ATOM 920 C CA . PHE A 1 121 ? 3.760 -6.909 -13.826 1.00 98.44 121 PHE A CA 1
ATOM 921 C C . PHE A 1 121 ? 5.269 -7.183 -13.733 1.00 98.44 121 PHE A C 1
ATOM 923 O O . PHE A 1 121 ? 6.033 -6.813 -14.628 1.00 98.44 121 PHE A O 1
ATOM 930 N N . ILE A 1 122 ? 5.671 -7.892 -12.676 1.00 98.38 122 ILE A N 1
ATOM 931 C CA . ILE A 1 122 ? 7.050 -8.324 -12.445 1.00 98.38 122 ILE A CA 1
ATOM 932 C C . ILE A 1 122 ? 7.092 -9.850 -12.540 1.00 98.38 122 ILE A C 1
ATOM 934 O O . ILE A 1 122 ? 6.439 -10.526 -11.741 1.00 98.38 122 ILE A O 1
ATOM 938 N N . PRO A 1 123 ? 7.862 -10.435 -13.474 1.00 97.75 123 PRO A N 1
ATOM 939 C CA . PRO A 1 123 ? 8.104 -11.870 -13.467 1.00 97.75 123 PRO A CA 1
ATOM 940 C C . PRO A 1 123 ? 8.703 -12.312 -12.127 1.00 97.75 123 PRO A C 1
ATOM 942 O O . PRO A 1 123 ? 9.614 -11.665 -11.618 1.00 97.75 123 PRO A O 1
ATOM 945 N N . ALA A 1 124 ? 8.257 -13.446 -11.582 1.00 97.81 124 ALA A N 1
ATOM 946 C CA . ALA A 1 124 ? 8.704 -13.911 -10.264 1.00 97.81 124 ALA A CA 1
ATOM 947 C C . ALA A 1 124 ? 10.237 -14.018 -10.140 1.00 97.81 124 ALA A C 1
ATOM 949 O O . ALA A 1 124 ? 10.800 -13.639 -9.119 1.00 97.81 124 ALA A O 1
ATOM 950 N N . GLY A 1 125 ? 10.920 -14.472 -11.199 1.00 97.88 125 GLY A N 1
ATOM 951 C CA . GLY A 1 125 ? 12.383 -14.541 -11.218 1.00 97.88 125 GLY A CA 1
ATOM 952 C C . GLY A 1 125 ? 13.045 -13.169 -11.079 1.00 97.88 125 GLY A C 1
ATOM 953 O O . GLY A 1 125 ? 14.017 -13.039 -10.339 1.00 97.88 125 GLY A O 1
ATOM 954 N N . ASP A 1 126 ? 12.485 -12.142 -11.717 1.00 97.69 126 ASP A N 1
ATOM 955 C CA . ASP A 1 126 ? 12.970 -10.767 -11.608 1.00 97.69 126 ASP A CA 1
ATOM 956 C C . ASP A 1 126 ? 12.670 -10.187 -10.224 1.00 97.69 126 ASP A C 1
ATOM 958 O O . ASP A 1 126 ? 13.568 -9.617 -9.612 1.00 97.69 126 ASP A O 1
ATOM 962 N N . LEU A 1 127 ? 11.466 -10.419 -9.688 1.00 97.69 127 LEU A N 1
ATOM 963 C CA . LEU A 1 127 ? 11.093 -9.996 -8.336 1.00 97.69 127 LEU A CA 1
ATOM 964 C C . LEU A 1 127 ? 12.050 -10.554 -7.274 1.00 97.69 127 LEU A C 1
ATOM 966 O O . LEU A 1 127 ? 12.397 -9.848 -6.345 1.00 97.69 127 LEU A O 1
ATOM 970 N N . THR A 1 128 ? 12.492 -11.807 -7.399 1.00 97.44 128 THR A N 1
ATOM 971 C CA . THR A 1 128 ? 13.378 -12.427 -6.393 1.00 97.44 128 THR A CA 1
ATOM 972 C C . THR A 1 128 ? 14.868 -12.148 -6.586 1.00 97.44 128 THR A C 1
ATOM 974 O O . THR A 1 128 ? 15.662 -12.516 -5.724 1.00 97.44 128 THR A O 1
ATOM 977 N N . SER A 1 129 ? 15.275 -11.602 -7.737 1.00 96.62 129 SER A N 1
ATOM 978 C CA . SER A 1 129 ? 16.698 -11.456 -8.089 1.00 96.62 129 SER A CA 1
ATOM 979 C C . SER A 1 129 ? 17.143 -10.025 -8.375 1.00 96.62 129 SER A C 1
ATOM 981 O O . SER A 1 129 ? 18.349 -9.774 -8.381 1.00 96.62 129 SER A O 1
ATOM 983 N N . LYS A 1 130 ? 16.206 -9.107 -8.640 1.00 94.44 130 LYS A N 1
ATOM 984 C CA . LYS A 1 130 ? 16.491 -7.721 -9.034 1.00 94.44 130 LYS A CA 1
ATOM 985 C C . LYS A 1 130 ? 15.826 -6.676 -8.142 1.00 94.44 130 LYS A C 1
ATOM 987 O O . LYS A 1 130 ? 16.324 -5.560 -8.130 1.00 94.44 130 LYS A O 1
ATOM 992 N N . VAL A 1 131 ? 14.713 -7.021 -7.494 1.00 90.94 131 VAL A N 1
ATOM 993 C CA . VAL A 1 131 ? 13.953 -6.170 -6.560 1.00 90.94 131 VAL A CA 1
ATOM 994 C C . VAL A 1 131 ? 14.315 -6.580 -5.136 1.00 90.94 131 VAL A C 1
ATOM 996 O O . VAL A 1 131 ? 14.426 -5.685 -4.276 1.00 90.94 131 VAL A O 1
#

Foldseek 3Di:
DVPCPPPPDDDQADEAEWDDDALPCLLVVLVVQQVCCVVDPGHAYEYEFELPPPGPRCNNNQVVLSHQEYAHEQAPDVQQADDPLACVSVVVSVCVVVVPGHHNDYHHREQPDPPSGPTRHDDPVCVVPHD

Sequence (131 aa):
SSSRPLGDAVLDGVDFDIEGGSPDHYDDLARYLSAYSSQGNKVYLSAAPQCPYPDAWVGKALSTGLFDYIWVQFYNNPPCQYSGGQPTNLEDAWKQWTDAIQADKFFLGLPAAPDAAGSGFIPAGDLTSKV

Secondary structure (DSSP, 8-state):
-TT-TTTT---SEEEE---SS---SHHHHHHHHHHHTTSSS--EEEE--BSSSS-TTTHHHHTTS--SEEEEE-SS-TTTS-BTTB-HHHHHHHHHHHHH---SEEEEE--SSGGGSSS----HHHHHHT-

Radius of gyration: 16.47 Å; chains: 1; bounding box: 47×29×42 Å